Protein AF-A0A2T1DZR4-F1 (afdb_monomer_lite)

Organism: NCBI:txid2107698

pLDDT: mean 82.29, std 13.0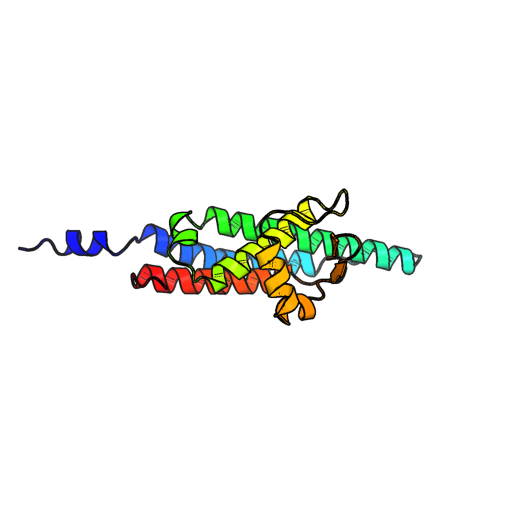5, range [43.06, 94.94]

Secondary structure (DSSP, 8-state):
---HHHHHTTT--HHHHHHHHHHHHHHHHHIIIIIHHHHTPPPPP-SSHHHHHHHHHHHHHHHHHHHHHHHHHHHHHH--HHHHHHSS-HHHHHHHHHHHHHHHHHHT-TT-PPPSTTHHHHHHHHHH-HHHHHTT-EEETTTTEEE-TT---HHHHHHHHHHHHHHHHHHHHHT---

Radius of gyration: 19.3 Å; chains: 1; bounding box: 50×32×66 Å

Structure (mmCIF, N/CA/C/O backbone):
data_AF-A0A2T1DZR4-F1
#
_entry.id   AF-A0A2T1DZR4-F1
#
loop_
_atom_site.group_PDB
_atom_site.id
_atom_site.type_symbol
_atom_site.label_atom_id
_atom_site.label_alt_id
_atom_site.label_comp_id
_atom_site.label_asym_id
_atom_site.label_entity_id
_atom_site.label_seq_id
_atom_site.pdbx_PDB_ins_code
_atom_site.Cartn_x
_atom_site.Cartn_y
_atom_site.Cartn_z
_atom_site.occupancy
_atom_site.B_iso_or_equiv
_atom_site.auth_seq_id
_atom_site.auth_comp_id
_atom_site.auth_asym_id
_atom_site.auth_atom_id
_atom_site.pdbx_PDB_model_num
ATOM 1 N N . MET A 1 1 ? -27.170 -9.993 41.573 1.00 46.09 1 MET A N 1
ATOM 2 C CA . MET A 1 1 ? -25.990 -10.448 40.810 1.00 46.09 1 MET A CA 1
ATOM 3 C C . MET A 1 1 ? -26.060 -9.782 39.452 1.00 46.09 1 MET A C 1
ATOM 5 O O . MET A 1 1 ? -26.969 -10.095 38.697 1.00 46.09 1 MET A O 1
ATOM 9 N N . ILE A 1 2 ? -25.213 -8.782 39.207 1.00 47.31 2 ILE A N 1
ATOM 10 C CA . ILE A 1 2 ? -25.049 -8.223 37.863 1.00 47.31 2 ILE A CA 1
ATOM 11 C C . ILE A 1 2 ? -24.170 -9.223 37.122 1.00 47.31 2 ILE A C 1
ATOM 13 O O . ILE A 1 2 ? -23.087 -9.549 37.600 1.00 47.31 2 ILE A O 1
ATOM 17 N N . ASP A 1 3 ? -24.695 -9.752 36.026 1.00 44.69 3 ASP A N 1
ATOM 18 C CA . ASP A 1 3 ? -24.027 -10.696 35.136 1.00 44.69 3 ASP A CA 1
ATOM 19 C C . ASP A 1 3 ? -22.874 -9.958 34.429 1.00 44.69 3 ASP A C 1
ATOM 21 O O . ASP A 1 3 ? -23.059 -9.316 33.390 1.00 44.69 3 ASP A O 1
ATOM 25 N N . SER A 1 4 ? -21.707 -9.923 35.084 1.00 48.72 4 SER A N 1
ATOM 26 C CA . SER A 1 4 ? -20.511 -9.185 34.651 1.00 48.72 4 SER A CA 1
ATOM 27 C C . SER A 1 4 ? -20.015 -9.641 33.282 1.00 48.72 4 SER A C 1
ATOM 29 O O . SER A 1 4 ? -19.490 -8.832 32.516 1.00 48.72 4 SER A O 1
ATOM 31 N N . ASP A 1 5 ? -20.270 -10.900 32.935 1.00 48.09 5 ASP A N 1
ATOM 32 C CA . ASP A 1 5 ? -19.844 -11.502 31.673 1.00 48.09 5 ASP A CA 1
ATOM 33 C C . ASP A 1 5 ? -20.687 -10.983 30.497 1.00 48.09 5 ASP A C 1
ATOM 35 O O . ASP A 1 5 ? -20.178 -10.751 29.397 1.00 48.09 5 ASP A O 1
ATOM 39 N N . LYS A 1 6 ? -21.960 -10.649 30.743 1.00 46.41 6 LYS A N 1
ATOM 40 C CA . LYS A 1 6 ? -22.818 -9.977 29.755 1.00 46.41 6 LYS A CA 1
ATOM 41 C C . LYS A 1 6 ? -22.424 -8.525 29.504 1.00 46.41 6 LYS A C 1
ATOM 43 O O . LYS A 1 6 ? -22.599 -8.046 28.385 1.00 46.41 6 LYS A O 1
ATOM 48 N N . TYR A 1 7 ? -21.891 -7.828 30.506 1.00 43.06 7 TYR A N 1
ATOM 49 C CA . TYR A 1 7 ? -21.457 -6.439 30.345 1.00 43.06 7 TYR A CA 1
ATOM 50 C C . TYR A 1 7 ? -20.127 -6.323 29.598 1.00 43.06 7 TYR A C 1
ATOM 52 O O . TYR A 1 7 ? -19.990 -5.416 28.785 1.00 43.06 7 TYR A O 1
ATOM 60 N N . LEU A 1 8 ? -19.187 -7.252 29.789 1.00 44.97 8 LEU A N 1
ATOM 61 C CA . LEU A 1 8 ? -17.888 -7.219 29.104 1.00 44.97 8 LEU A CA 1
ATOM 62 C C . LEU A 1 8 ? -17.980 -7.626 27.622 1.00 44.97 8 LEU A C 1
ATOM 64 O O . LEU A 1 8 ? -17.309 -7.029 26.780 1.00 44.97 8 LEU A O 1
ATOM 68 N N . SER A 1 9 ? -18.886 -8.548 27.272 1.00 46.06 9 SER A N 1
ATOM 69 C CA . SER A 1 9 ? -19.104 -8.982 25.876 1.00 46.06 9 SER A CA 1
ATOM 70 C C . SER A 1 9 ? -19.659 -7.898 24.937 1.00 46.06 9 SER A C 1
ATOM 72 O O . SER A 1 9 ? -19.637 -8.064 23.720 1.00 46.06 9 SER A O 1
ATOM 74 N N . LYS A 1 10 ? -20.168 -6.783 25.480 1.00 47.31 10 LYS A N 1
ATOM 75 C CA . LYS A 1 10 ? -20.742 -5.687 24.686 1.00 47.31 10 LYS A CA 1
ATOM 76 C C . LYS A 1 10 ? -19.704 -4.650 24.235 1.00 47.31 10 LYS A C 1
ATOM 78 O O . LYS A 1 10 ? -20.003 -3.870 23.335 1.00 47.31 10 LYS A O 1
ATOM 83 N N . TYR A 1 11 ? -18.524 -4.653 24.856 1.00 50.97 11 TYR A N 1
ATOM 84 C CA . TYR A 1 11 ? -17.445 -3.685 24.613 1.00 50.97 11 TYR A CA 1
ATOM 85 C C . TYR A 1 11 ? -16.181 -4.339 24.049 1.00 50.97 11 TYR A C 1
ATOM 87 O O . TYR A 1 11 ? -15.404 -3.692 23.359 1.00 50.97 11 TYR A O 1
ATOM 95 N N . PHE A 1 12 ? -15.995 -5.641 24.273 1.00 53.34 12 PHE A N 1
ATOM 96 C CA . PHE A 1 12 ? -14.888 -6.393 23.700 1.00 53.34 12 PHE A CA 1
ATOM 97 C C . PHE A 1 12 ? -15.395 -7.263 22.550 1.00 53.34 12 PHE A C 1
ATOM 99 O O . PHE A 1 12 ? -16.180 -8.183 22.773 1.00 53.34 12 PHE A O 1
ATOM 106 N N . ASN A 1 13 ? -14.957 -6.974 21.320 1.00 65.94 13 ASN A N 1
ATOM 107 C CA . ASN A 1 13 ? -15.157 -7.878 20.192 1.00 65.94 13 ASN A CA 1
ATOM 108 C C . ASN A 1 13 ? -13.881 -8.719 19.999 1.00 65.94 13 ASN A C 1
ATOM 110 O O . ASN A 1 13 ? -12.956 -8.256 19.319 1.00 65.94 13 ASN A O 1
ATOM 114 N N . PRO A 1 14 ? -13.799 -9.922 20.607 1.00 73.06 14 PRO A N 1
ATOM 115 C CA . PRO A 1 14 ? -12.604 -10.762 20.533 1.00 73.06 14 PRO A CA 1
ATOM 116 C C . PRO A 1 14 ? -12.245 -11.088 19.083 1.00 73.06 14 PRO A C 1
ATOM 118 O O . PRO A 1 14 ? -11.081 -11.031 18.718 1.00 73.06 14 PRO A O 1
ATOM 121 N N . VAL A 1 15 ? -13.253 -11.282 18.226 1.00 84.19 15 VAL A N 1
ATOM 122 C CA . VAL A 1 15 ? -13.059 -11.647 16.818 1.00 84.19 15 VAL A CA 1
ATOM 123 C C . VAL A 1 15 ? -12.326 -10.556 16.035 1.00 84.19 15 VAL A C 1
ATOM 125 O O . VAL A 1 15 ? -11.368 -10.855 15.334 1.00 84.19 15 VAL A O 1
ATOM 128 N N . GLU A 1 16 ? -12.730 -9.286 16.161 1.00 86.56 16 GLU A N 1
ATOM 129 C CA . GLU A 1 16 ? -12.065 -8.183 15.440 1.00 86.56 16 GLU A CA 1
ATOM 130 C C . GLU A 1 16 ? -10.635 -7.952 15.962 1.00 86.56 16 GLU A C 1
ATOM 132 O O . GLU A 1 16 ? -9.738 -7.598 15.196 1.00 86.56 16 GLU A O 1
ATOM 137 N N . THR A 1 17 ? -10.413 -8.169 17.264 1.00 87.25 17 THR A N 1
ATOM 138 C CA . THR A 1 17 ? -9.078 -8.076 17.875 1.00 87.25 17 THR A CA 1
ATOM 139 C C . THR A 1 17 ? -8.162 -9.184 17.359 1.00 87.25 17 THR A C 1
ATOM 141 O O . THR A 1 17 ? -7.048 -8.891 16.923 1.00 87.25 17 THR A O 1
ATOM 144 N N . ASP A 1 18 ? -8.643 -10.427 17.348 1.00 87.81 18 ASP A N 1
ATOM 145 C CA . ASP A 1 18 ? -7.904 -11.588 16.850 1.00 87.81 18 ASP A CA 1
ATOM 146 C C . ASP A 1 18 ? -7.582 -11.429 15.358 1.00 87.81 18 ASP A C 1
ATOM 148 O O . ASP A 1 18 ? -6.434 -11.602 14.961 1.00 87.81 18 ASP A O 1
ATOM 152 N N . GLN A 1 19 ? -8.535 -10.953 14.547 1.00 90.06 19 GLN A N 1
ATOM 153 C CA . GLN A 1 19 ? -8.312 -10.639 13.129 1.00 90.06 19 GLN A CA 1
ATOM 154 C C . GLN A 1 19 ? -7.194 -9.608 12.914 1.00 90.06 19 GLN A C 1
ATOM 156 O O . GLN A 1 19 ? -6.362 -9.768 12.020 1.00 90.06 19 GLN A O 1
ATOM 161 N N . ALA A 1 20 ? -7.138 -8.550 13.730 1.00 88.06 20 ALA A N 1
ATOM 162 C CA . ALA A 1 20 ? -6.078 -7.548 13.632 1.00 88.06 20 ALA A CA 1
ATOM 163 C C . ALA A 1 20 ? -4.701 -8.104 14.045 1.00 88.06 20 ALA A C 1
ATOM 165 O O . ALA A 1 20 ? -3.684 -7.735 13.450 1.00 88.06 20 ALA A O 1
ATOM 166 N N . LEU A 1 21 ? -4.657 -8.997 1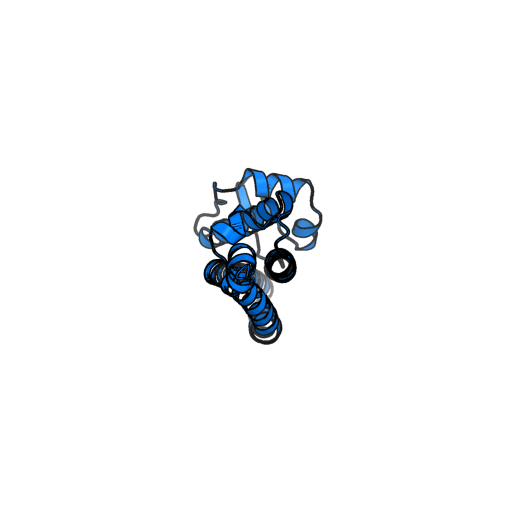5.039 1.00 89.25 21 LEU A N 1
ATOM 167 C CA . LEU A 1 21 ? -3.433 -9.686 15.458 1.00 89.25 21 LEU A CA 1
ATOM 168 C C . LEU A 1 21 ? -2.953 -10.688 14.400 1.00 89.25 21 LEU A C 1
ATOM 170 O O . LEU A 1 21 ? -1.761 -10.717 14.092 1.00 89.25 21 LEU A O 1
ATOM 174 N N . GLU A 1 22 ? -3.862 -11.463 13.812 1.00 90.31 22 GLU A N 1
ATOM 175 C CA . GLU A 1 22 ? -3.557 -12.386 12.716 1.00 90.31 22 GLU A CA 1
ATOM 176 C C . GLU A 1 22 ? -3.046 -11.635 11.485 1.00 90.31 22 GLU A C 1
ATOM 178 O O . GLU A 1 22 ? -2.011 -12.005 10.933 1.00 90.31 22 GLU A O 1
ATOM 183 N N . LEU A 1 23 ? -3.683 -10.519 11.109 1.00 92.44 23 LEU A N 1
ATOM 184 C CA . LEU A 1 23 ? -3.192 -9.647 10.041 1.00 92.44 23 LEU A CA 1
ATOM 185 C C . LEU A 1 23 ? -1.741 -9.219 10.286 1.00 92.44 23 LEU A C 1
ATOM 187 O O . LEU A 1 23 ? -0.917 -9.277 9.376 1.00 92.44 23 LEU A O 1
ATOM 191 N N . MET A 1 24 ? -1.412 -8.804 11.512 1.00 91.00 24 MET A N 1
ATOM 192 C CA . MET A 1 24 ? -0.048 -8.411 11.872 1.00 91.00 24 MET A CA 1
ATOM 193 C C . MET A 1 24 ? 0.942 -9.575 11.692 1.00 91.00 24 MET A C 1
ATOM 195 O O . MET A 1 24 ? 2.009 -9.383 11.111 1.00 91.00 24 MET A O 1
ATOM 199 N N . GLN A 1 25 ? 0.583 -10.785 12.132 1.00 89.38 25 GLN A N 1
ATOM 200 C CA . GLN A 1 25 ? 1.421 -11.982 11.983 1.00 89.38 25 GLN A CA 1
ATOM 201 C C . GLN A 1 25 ? 1.616 -12.386 10.516 1.00 89.38 25 GLN A C 1
ATOM 203 O O . GLN A 1 25 ? 2.731 -12.727 10.108 1.00 89.38 25 GLN A O 1
ATOM 208 N N . VAL A 1 26 ? 0.554 -12.321 9.710 1.00 90.19 26 VAL A N 1
ATOM 209 C CA . VAL A 1 26 ? 0.614 -12.595 8.270 1.00 90.19 26 VAL A CA 1
ATOM 210 C C . VAL A 1 26 ? 1.515 -11.575 7.582 1.00 90.19 26 VAL A C 1
ATOM 212 O O . VAL A 1 26 ? 2.411 -11.971 6.841 1.00 90.19 26 VAL A O 1
ATOM 215 N N . LEU A 1 27 ? 1.351 -10.279 7.871 1.00 90.19 27 LEU A N 1
ATOM 216 C CA . LEU A 1 27 ? 2.197 -9.220 7.314 1.00 90.19 27 LEU A CA 1
ATOM 217 C C . LEU A 1 27 ? 3.678 -9.417 7.674 1.00 90.19 27 LEU A C 1
ATOM 219 O O . LEU A 1 27 ? 4.537 -9.212 6.816 1.00 90.19 27 LEU A O 1
ATOM 223 N N . ASP A 1 28 ? 3.996 -9.846 8.895 1.00 87.50 28 ASP A N 1
ATOM 224 C CA . ASP A 1 28 ? 5.379 -10.146 9.294 1.00 87.50 28 ASP A CA 1
ATOM 225 C C . ASP A 1 28 ? 5.937 -11.371 8.547 1.00 87.50 28 ASP A C 1
ATOM 227 O O . ASP A 1 28 ? 7.087 -11.362 8.097 1.00 87.50 28 ASP A O 1
ATOM 231 N N . THR A 1 29 ? 5.110 -12.396 8.337 1.00 86.06 29 THR A N 1
ATOM 232 C CA . THR A 1 29 ? 5.497 -13.633 7.641 1.00 86.06 29 THR A CA 1
ATOM 233 C C . THR A 1 29 ? 5.741 -13.396 6.150 1.00 86.06 29 THR A C 1
ATOM 235 O O . THR A 1 29 ? 6.813 -13.728 5.639 1.00 86.06 29 THR A O 1
ATOM 238 N N . ILE A 1 30 ? 4.797 -12.770 5.437 1.00 84.44 30 ILE A N 1
ATOM 239 C CA . ILE A 1 30 ? 4.944 -12.513 3.993 1.00 84.44 30 ILE A CA 1
ATOM 240 C C . ILE A 1 30 ? 6.144 -11.610 3.705 1.00 84.44 30 ILE A C 1
ATOM 242 O O . ILE A 1 30 ? 6.771 -11.726 2.652 1.00 84.44 30 ILE A O 1
ATOM 246 N N . PHE A 1 31 ? 6.500 -10.721 4.638 1.00 80.00 31 PHE A N 1
ATOM 247 C CA . PHE A 1 31 ? 7.653 -9.853 4.467 1.00 80.00 31 PHE A CA 1
ATOM 248 C C . PHE A 1 31 ? 8.954 -10.651 4.391 1.00 80.00 31 PHE A C 1
ATOM 250 O O . PHE A 1 31 ? 9.773 -10.451 3.492 1.00 80.00 31 PHE A O 1
ATOM 257 N N . GLN A 1 32 ? 9.125 -11.580 5.330 1.00 74.81 32 GLN A N 1
ATOM 258 C CA . GLN A 1 32 ? 10.337 -12.381 5.443 1.00 74.81 32 GLN A CA 1
ATOM 259 C C . GLN A 1 32 ? 10.484 -13.369 4.286 1.00 74.81 32 GLN A C 1
ATOM 261 O O . GLN A 1 32 ? 11.588 -13.531 3.766 1.00 74.81 32 GLN A O 1
ATOM 266 N N . TYR A 1 33 ? 9.391 -14.007 3.863 1.00 77.06 33 TYR A N 1
ATOM 267 C CA . TYR A 1 33 ? 9.460 -15.100 2.892 1.00 77.06 33 TYR A CA 1
ATOM 268 C C . TYR A 1 33 ? 9.150 -14.670 1.457 1.00 77.06 33 TYR A C 1
ATOM 270 O O . TYR A 1 33 ? 9.863 -15.057 0.535 1.00 77.06 33 TYR A O 1
ATOM 278 N N . GLU A 1 34 ? 8.119 -13.855 1.245 1.00 78.75 34 GLU A N 1
ATOM 279 C CA . GLU A 1 34 ? 7.592 -13.589 -0.098 1.00 78.75 34 GLU A CA 1
ATOM 280 C C . GLU A 1 34 ? 8.146 -12.292 -0.681 1.00 78.75 34 GLU A C 1
ATOM 282 O O . GLU A 1 34 ? 8.662 -12.286 -1.800 1.00 78.75 34 GLU A O 1
ATOM 287 N N . PHE A 1 35 ? 8.123 -11.200 0.090 1.00 82.00 35 PHE A N 1
ATOM 288 C CA . PHE A 1 35 ? 8.708 -9.925 -0.332 1.00 82.00 35 PHE A CA 1
ATOM 289 C C . PHE A 1 35 ? 10.210 -10.063 -0.548 1.00 82.00 35 PHE A C 1
ATOM 291 O O . PHE A 1 35 ? 10.717 -9.644 -1.585 1.00 82.00 35 PHE A O 1
ATOM 298 N N . GLY A 1 36 ? 10.914 -10.689 0.399 1.00 73.50 36 GLY A N 1
ATOM 299 C CA . GLY A 1 36 ? 12.343 -10.960 0.268 1.00 73.50 36 GLY A CA 1
ATOM 300 C C . GLY A 1 36 ? 12.671 -11.740 -1.007 1.00 73.50 36 GLY A C 1
ATOM 301 O O . GLY A 1 36 ? 13.586 -11.362 -1.737 1.00 73.50 36 GLY A O 1
ATOM 302 N N . TRP A 1 37 ? 11.897 -12.779 -1.331 1.00 78.06 37 TRP A N 1
ATOM 303 C CA . TRP A 1 37 ? 12.119 -13.589 -2.531 1.00 78.06 37 TRP A CA 1
ATOM 304 C C . TRP A 1 37 ? 11.802 -12.835 -3.831 1.00 78.06 37 TRP A C 1
ATOM 306 O O . TRP A 1 37 ? 12.619 -12.823 -4.749 1.00 78.06 37 TRP A O 1
ATOM 316 N N . LEU A 1 38 ? 10.662 -12.141 -3.898 1.00 78.94 38 LEU A N 1
ATOM 317 C CA . LEU A 1 38 ? 10.255 -11.371 -5.079 1.00 78.94 38 LEU A CA 1
ATOM 318 C C . LEU A 1 38 ? 11.191 -10.187 -5.355 1.00 78.94 38 LEU A C 1
ATOM 320 O O . LEU A 1 38 ? 11.519 -9.915 -6.508 1.00 78.94 38 LEU A O 1
ATOM 324 N N . LEU A 1 39 ? 11.663 -9.506 -4.308 1.00 77.00 39 LEU A N 1
ATOM 325 C CA . LEU A 1 39 ? 12.569 -8.361 -4.436 1.00 77.00 39 LEU A CA 1
ATOM 326 C C . LEU A 1 39 ? 14.036 -8.768 -4.648 1.00 77.00 39 LEU A C 1
ATOM 328 O O . LEU A 1 39 ? 14.809 -7.971 -5.174 1.00 77.00 39 LEU A O 1
ATOM 332 N N . SER A 1 40 ? 14.426 -9.993 -4.281 1.00 75.38 40 SER A N 1
ATOM 333 C CA . SER A 1 40 ? 15.761 -10.553 -4.563 1.00 75.38 40 SER A CA 1
ATOM 334 C C . SER A 1 40 ? 15.847 -11.303 -5.897 1.00 75.38 40 SER A C 1
ATOM 336 O O . SER A 1 40 ? 16.886 -11.893 -6.203 1.00 75.38 40 SER A O 1
ATOM 338 N N . GLY A 1 41 ? 14.769 -11.277 -6.690 1.00 69.69 41 GLY A N 1
ATOM 339 C CA . GLY A 1 41 ? 14.640 -12.000 -7.950 1.00 69.69 41 GLY A CA 1
ATOM 340 C C . GLY A 1 41 ? 15.800 -11.783 -8.929 1.00 69.69 41 GLY A C 1
ATOM 341 O O . GLY A 1 41 ? 16.519 -10.780 -8.898 1.00 69.69 41 GLY A O 1
ATOM 342 N N . LYS A 1 42 ? 15.986 -12.758 -9.828 1.00 68.44 42 LYS A N 1
ATOM 343 C CA . LYS A 1 42 ? 17.055 -12.736 -10.836 1.00 68.44 42 LYS A CA 1
ATOM 344 C C . LYS A 1 42 ? 17.007 -11.458 -11.673 1.00 68.44 42 LYS A C 1
ATOM 346 O O . LYS A 1 42 ? 15.946 -11.031 -12.122 1.00 68.44 42 LYS A O 1
ATOM 351 N N . ARG A 1 43 ? 18.190 -10.902 -11.941 1.00 80.19 43 ARG A N 1
ATOM 352 C CA . ARG A 1 43 ? 18.338 -9.803 -12.895 1.00 80.19 43 ARG A CA 1
ATOM 353 C C . ARG A 1 43 ? 18.067 -10.298 -14.311 1.00 80.19 43 ARG A C 1
ATOM 355 O O . ARG A 1 43 ? 18.423 -11.424 -14.651 1.00 80.19 43 ARG A O 1
ATOM 362 N N . VAL A 1 44 ? 17.473 -9.443 -15.134 1.00 83.62 44 VAL A N 1
ATOM 363 C CA . VAL A 1 44 ? 17.314 -9.701 -16.565 1.00 83.62 44 VAL A CA 1
ATOM 364 C C . VAL A 1 44 ? 18.703 -9.836 -17.194 1.00 83.62 44 VAL A C 1
ATOM 366 O O . VAL A 1 44 ? 19.559 -8.965 -17.031 1.00 83.62 44 VAL A O 1
ATOM 369 N N . GLU A 1 45 ? 18.932 -10.930 -17.916 1.00 86.31 45 GLU A N 1
ATOM 370 C CA . GLU A 1 45 ? 20.172 -11.176 -18.650 1.00 86.31 45 GLU A CA 1
ATOM 371 C C . GLU A 1 45 ? 19.958 -10.865 -20.132 1.00 86.31 45 GLU A C 1
ATOM 373 O O . GLU A 1 45 ? 19.136 -11.483 -20.804 1.00 86.31 45 GLU A O 1
ATOM 378 N N . HIS A 1 46 ? 20.692 -9.878 -20.644 1.00 88.19 46 HIS A N 1
ATOM 379 C CA . HIS A 1 46 ? 20.667 -9.508 -22.054 1.00 88.19 46 HIS A CA 1
ATOM 380 C C . HIS A 1 46 ? 22.015 -8.897 -22.462 1.00 88.19 46 HIS A C 1
ATOM 382 O O . HIS A 1 46 ? 22.659 -8.223 -21.651 1.00 88.19 46 HIS A O 1
ATOM 388 N N . GLN A 1 47 ? 22.453 -9.150 -23.702 1.00 88.12 47 GLN A N 1
ATOM 389 C CA . GLN A 1 47 ? 23.760 -8.700 -24.208 1.00 88.12 47 GLN A CA 1
ATOM 390 C C . GLN A 1 47 ? 23.830 -7.175 -24.366 1.00 88.12 47 GLN A C 1
ATOM 392 O O . GLN A 1 47 ? 24.842 -6.563 -24.040 1.00 88.12 47 GLN A O 1
ATOM 397 N N . ASN A 1 48 ? 22.743 -6.557 -24.834 1.00 93.06 48 ASN A N 1
ATOM 398 C CA . ASN A 1 48 ? 22.621 -5.103 -24.894 1.00 93.06 48 ASN A CA 1
ATOM 399 C C . ASN A 1 48 ? 22.179 -4.559 -23.524 1.00 93.06 48 ASN A C 1
ATOM 401 O O . ASN A 1 48 ? 21.136 -4.966 -23.004 1.00 93.06 48 ASN A O 1
ATOM 405 N N . SER A 1 49 ? 22.975 -3.642 -22.968 1.00 90.00 49 SER A N 1
ATOM 406 C CA . SER A 1 49 ? 22.776 -3.049 -21.645 1.00 90.00 49 SER A CA 1
ATOM 407 C C . SER A 1 49 ? 21.547 -2.151 -21.532 1.00 90.00 49 SER A C 1
ATOM 409 O O . SER A 1 49 ? 20.930 -2.155 -20.473 1.00 90.00 49 SER A O 1
ATOM 411 N N . GLU A 1 50 ? 21.181 -1.423 -22.587 1.00 89.25 50 GLU A N 1
ATOM 412 C CA . GLU A 1 50 ? 20.018 -0.526 -22.591 1.00 89.25 50 GLU A CA 1
ATOM 413 C C . GLU A 1 50 ? 18.724 -1.337 -22.526 1.00 89.25 50 GLU A C 1
ATOM 415 O O . GLU A 1 50 ? 17.919 -1.145 -21.618 1.00 89.25 50 GLU A O 1
ATOM 420 N N . TYR A 1 51 ? 18.582 -2.342 -23.399 1.00 87.56 51 TYR A N 1
ATOM 421 C CA . TYR A 1 51 ? 17.439 -3.262 -23.353 1.00 87.56 51 TYR A CA 1
ATOM 422 C C . TYR A 1 51 ? 17.356 -4.012 -22.023 1.00 87.56 51 TYR A C 1
ATOM 424 O O . TYR A 1 51 ? 16.267 -4.242 -21.500 1.00 87.56 51 TYR A O 1
ATOM 432 N N . ARG A 1 52 ? 18.507 -4.391 -21.455 1.00 90.19 52 ARG A N 1
ATOM 433 C CA . ARG A 1 52 ? 18.563 -5.037 -20.142 1.00 90.19 52 ARG A CA 1
ATOM 434 C C . ARG A 1 52 ? 18.007 -4.129 -19.048 1.00 90.19 52 ARG A C 1
ATOM 436 O O . ARG A 1 52 ? 17.239 -4.593 -18.211 1.00 90.19 52 ARG A O 1
ATOM 443 N N . GLU A 1 53 ? 18.418 -2.864 -19.034 1.00 87.50 53 GLU A N 1
ATOM 444 C CA . GLU A 1 53 ? 17.975 -1.887 -18.041 1.00 87.50 53 GLU A CA 1
ATOM 445 C C . GLU A 1 53 ? 16.486 -1.568 -18.197 1.00 87.50 53 GLU A C 1
ATOM 447 O O . GLU A 1 53 ? 15.751 -1.587 -17.211 1.00 87.50 53 GLU A O 1
ATOM 452 N N . GLU A 1 54 ? 16.019 -1.353 -19.426 1.00 86.69 54 GLU A N 1
ATOM 453 C CA . GLU A 1 54 ? 14.605 -1.114 -19.712 1.00 86.69 54 GLU A CA 1
ATOM 454 C C . GLU A 1 54 ? 13.736 -2.295 -19.262 1.00 86.69 54 GLU A C 1
ATOM 456 O O . GLU A 1 54 ? 12.784 -2.113 -18.499 1.00 86.69 54 GLU A O 1
ATOM 461 N N . ALA A 1 55 ? 14.098 -3.518 -19.655 1.00 87.12 55 ALA A N 1
ATOM 462 C CA . ALA A 1 55 ? 13.377 -4.719 -19.254 1.00 87.12 55 ALA A CA 1
ATOM 463 C C . ALA A 1 55 ? 13.390 -4.908 -17.729 1.00 87.12 55 ALA A C 1
ATOM 465 O O . ALA A 1 55 ? 12.350 -5.203 -17.138 1.00 87.12 55 ALA A O 1
ATOM 466 N N . GLN A 1 56 ? 14.533 -4.685 -17.072 1.00 88.88 56 GLN A N 1
ATOM 467 C CA . GLN A 1 56 ? 14.629 -4.766 -15.614 1.00 88.88 56 GLN A CA 1
ATOM 468 C C . GLN A 1 56 ? 13.716 -3.745 -14.928 1.00 88.88 56 GLN A C 1
ATOM 470 O O . GLN A 1 56 ? 13.028 -4.087 -13.970 1.00 88.88 56 GLN A O 1
ATOM 475 N N . ASN A 1 57 ? 13.667 -2.512 -15.426 1.00 86.38 57 ASN A N 1
ATOM 476 C CA . ASN A 1 57 ? 12.806 -1.454 -14.902 1.00 86.38 57 ASN A CA 1
ATOM 477 C C . ASN A 1 57 ? 11.315 -1.809 -15.042 1.00 86.38 57 ASN A C 1
ATOM 479 O O . ASN A 1 57 ? 10.531 -1.567 -14.120 1.00 86.38 57 ASN A O 1
ATOM 483 N N . GLN A 1 58 ? 10.913 -2.450 -16.144 1.00 84.94 58 GLN A N 1
ATOM 484 C CA . GLN A 1 58 ? 9.542 -2.949 -16.302 1.00 84.94 58 GLN A CA 1
ATOM 485 C C . GLN A 1 58 ? 9.227 -4.092 -15.331 1.00 84.94 58 GLN A C 1
ATOM 487 O O . GLN A 1 58 ? 8.176 -4.071 -14.688 1.00 84.94 58 GLN A O 1
ATOM 492 N N . VAL A 1 59 ? 10.143 -5.054 -15.167 1.00 86.81 59 VAL A N 1
ATOM 493 C CA . VAL A 1 59 ? 10.006 -6.144 -14.184 1.00 86.81 59 VAL A CA 1
ATOM 494 C C . VAL A 1 59 ? 9.889 -5.586 -12.765 1.00 86.81 59 VAL A C 1
ATOM 496 O O . VAL A 1 59 ? 9.011 -6.010 -12.013 1.00 86.81 59 VAL A O 1
ATOM 499 N N . ASN A 1 60 ? 10.705 -4.592 -12.409 1.00 85.88 60 ASN A N 1
ATOM 500 C CA . ASN A 1 60 ? 10.633 -3.914 -11.115 1.00 85.88 60 ASN A CA 1
ATOM 501 C C . ASN A 1 60 ? 9.259 -3.264 -10.916 1.00 85.88 60 ASN A C 1
ATOM 503 O O . ASN A 1 60 ? 8.597 -3.523 -9.913 1.00 85.88 60 ASN A O 1
ATOM 507 N N . GLY A 1 61 ? 8.791 -2.478 -11.891 1.00 85.69 61 GLY A N 1
ATOM 508 C CA . GLY A 1 61 ? 7.490 -1.812 -11.816 1.00 85.69 61 GLY A CA 1
ATOM 509 C C . GLY A 1 61 ? 6.316 -2.789 -11.690 1.00 85.69 61 GLY A C 1
ATOM 510 O O . GLY A 1 61 ? 5.404 -2.551 -10.896 1.00 85.69 61 GLY A O 1
ATOM 511 N N . LEU A 1 62 ? 6.348 -3.906 -12.427 1.00 86.06 62 LEU A N 1
ATOM 512 C CA . LEU A 1 62 ? 5.357 -4.982 -12.308 1.00 86.06 62 LEU A CA 1
ATOM 513 C C . LEU A 1 62 ? 5.398 -5.630 -10.924 1.00 86.06 62 LEU A C 1
ATOM 515 O O . LEU A 1 62 ? 4.351 -5.803 -10.305 1.00 86.06 62 LEU A O 1
ATOM 519 N N . THR A 1 63 ? 6.595 -5.927 -10.419 1.00 88.50 63 THR A N 1
ATOM 520 C CA . THR A 1 63 ? 6.790 -6.528 -9.094 1.00 88.50 63 THR A CA 1
ATOM 521 C C . THR A 1 63 ? 6.205 -5.634 -8.003 1.00 88.50 63 THR A C 1
ATOM 523 O O . THR A 1 63 ? 5.400 -6.096 -7.200 1.00 88.50 63 THR A O 1
ATOM 526 N N . GLN A 1 64 ? 6.508 -4.333 -8.017 1.00 88.44 64 GLN A N 1
ATOM 527 C CA . GLN A 1 64 ? 5.935 -3.375 -7.062 1.00 88.44 64 GLN A CA 1
ATOM 528 C C . GLN A 1 64 ? 4.404 -3.320 -7.150 1.00 88.44 64 GLN A C 1
ATOM 530 O O . GLN A 1 64 ? 3.722 -3.310 -6.128 1.00 88.44 64 GLN A O 1
ATOM 535 N N . GLY A 1 65 ? 3.856 -3.323 -8.368 1.00 88.62 65 GLY A N 1
ATOM 536 C CA . GLY A 1 65 ? 2.416 -3.353 -8.604 1.00 88.62 65 GLY A CA 1
ATOM 537 C C . GLY A 1 65 ? 1.725 -4.580 -8.021 1.00 88.62 65 GLY A C 1
ATOM 538 O O . GLY A 1 65 ? 0.735 -4.450 -7.301 1.00 88.62 65 GLY A O 1
ATOM 539 N N . VAL A 1 66 ? 2.260 -5.767 -8.312 1.00 88.69 66 VAL A N 1
ATOM 540 C CA . VAL A 1 66 ? 1.725 -7.045 -7.824 1.00 88.69 66 VAL A CA 1
ATOM 541 C C . VAL A 1 66 ? 1.779 -7.107 -6.301 1.00 88.69 66 VAL A C 1
ATOM 543 O O . VAL A 1 66 ? 0.785 -7.471 -5.677 1.00 88.69 66 VAL A O 1
ATOM 546 N N . LEU A 1 67 ? 2.887 -6.676 -5.694 1.00 90.56 67 LEU A N 1
ATOM 547 C CA . LEU A 1 67 ? 3.019 -6.627 -4.238 1.00 90.56 67 LEU A CA 1
ATOM 548 C C . LEU A 1 67 ? 1.977 -5.700 -3.597 1.00 90.56 67 LEU A C 1
ATOM 550 O O . LEU A 1 67 ? 1.381 -6.065 -2.588 1.00 90.56 67 LEU A O 1
ATOM 554 N N . LEU A 1 68 ? 1.689 -4.534 -4.189 1.00 91.81 68 LEU A N 1
ATOM 555 C CA . LEU A 1 68 ? 0.613 -3.660 -3.706 1.00 91.81 68 LEU A CA 1
ATOM 556 C C . LEU A 1 68 ? -0.761 -4.333 -3.797 1.00 91.81 68 LEU A C 1
ATOM 558 O O . LEU A 1 68 ? -1.558 -4.229 -2.867 1.00 91.81 68 LEU A O 1
ATOM 562 N N . VAL A 1 69 ? -1.060 -5.009 -4.909 1.00 91.50 69 VAL A N 1
ATOM 563 C CA . VAL A 1 69 ? -2.326 -5.745 -5.064 1.00 91.50 69 VAL A CA 1
ATOM 564 C C . VAL A 1 69 ? -2.453 -6.811 -3.980 1.00 91.50 69 VAL A C 1
ATOM 566 O O . VAL A 1 69 ? -3.492 -6.885 -3.326 1.00 91.50 69 VAL A O 1
ATOM 569 N N . TYR A 1 70 ? -1.387 -7.572 -3.753 1.00 91.12 70 TYR A N 1
ATOM 570 C CA . TYR A 1 70 ? -1.352 -8.639 -2.766 1.00 91.12 70 TYR A CA 1
ATOM 571 C C . TYR A 1 70 ? -1.518 -8.128 -1.328 1.00 91.12 70 TYR A C 1
ATOM 573 O O . TYR A 1 70 ? -2.372 -8.624 -0.597 1.00 91.12 70 TYR A O 1
ATOM 581 N N . LEU A 1 71 ? -0.802 -7.063 -0.951 1.00 93.31 71 LEU A N 1
ATOM 582 C CA . LEU A 1 71 ? -0.943 -6.416 0.358 1.00 93.31 71 LEU A CA 1
ATOM 583 C C . LEU A 1 71 ? -2.382 -5.982 0.640 1.00 93.31 71 LEU A C 1
ATOM 585 O O . LEU A 1 71 ? -2.905 -6.218 1.727 1.00 93.31 71 LEU A O 1
ATOM 589 N N . PHE A 1 72 ? -3.041 -5.361 -0.340 1.00 94.62 72 PHE A N 1
ATOM 590 C CA . PHE A 1 72 ? -4.429 -4.946 -0.167 1.00 94.62 72 PHE A CA 1
ATOM 591 C C . PHE A 1 72 ? -5.409 -6.114 -0.139 1.00 94.62 72 PHE A C 1
ATOM 593 O O . PHE A 1 72 ? -6.429 -5.984 0.525 1.00 94.62 72 PHE A O 1
ATOM 600 N N . ALA A 1 73 ? -5.125 -7.219 -0.829 1.00 93.00 73 ALA A N 1
ATOM 601 C CA . ALA A 1 73 ? -5.951 -8.417 -0.736 1.00 93.00 73 ALA A CA 1
ATOM 602 C C . ALA A 1 73 ? -5.933 -8.973 0.695 1.00 93.00 73 ALA A C 1
ATOM 604 O O . ALA A 1 73 ? -6.994 -9.163 1.276 1.00 93.00 73 ALA A O 1
ATOM 605 N N . ILE A 1 74 ? -4.744 -9.116 1.291 1.00 93.06 74 ILE A N 1
ATOM 606 C CA . ILE A 1 74 ? -4.589 -9.548 2.689 1.00 93.06 74 ILE A CA 1
ATOM 607 C C . ILE A 1 74 ? -5.272 -8.554 3.633 1.00 93.06 74 ILE A C 1
ATOM 609 O O . ILE A 1 74 ? -6.088 -8.935 4.464 1.00 93.06 74 ILE A O 1
ATOM 613 N N . PHE A 1 75 ? -4.984 -7.260 3.494 1.00 94.81 75 PHE A N 1
ATOM 614 C CA . PHE A 1 75 ? -5.576 -6.251 4.368 1.00 94.81 75 PHE A CA 1
ATOM 615 C C . PHE A 1 75 ? -7.110 -6.246 4.295 1.00 94.81 75 PHE A C 1
ATOM 617 O O . PHE A 1 75 ? -7.770 -6.108 5.323 1.00 94.81 75 PHE A O 1
ATOM 624 N N . ASP A 1 76 ? -7.687 -6.376 3.099 1.00 94.00 76 ASP A N 1
ATOM 625 C CA . ASP A 1 76 ? -9.138 -6.362 2.907 1.00 94.00 76 ASP A CA 1
ATOM 626 C C . ASP A 1 76 ? -9.817 -7.638 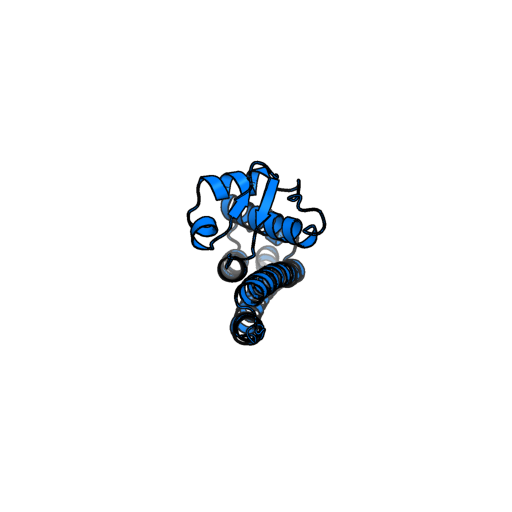3.428 1.00 94.00 76 ASP A C 1
ATOM 628 O O . ASP A 1 76 ? -10.950 -7.537 3.896 1.00 94.00 76 ASP A O 1
ATOM 632 N N . ASP A 1 77 ? -9.129 -8.784 3.405 1.00 93.44 77 ASP A N 1
ATOM 633 C CA . ASP A 1 77 ? -9.620 -10.071 3.923 1.00 93.44 77 ASP A CA 1
ATOM 634 C C . ASP A 1 77 ? -9.698 -10.088 5.459 1.00 93.44 77 ASP A C 1
ATOM 636 O O . ASP A 1 77 ? -10.694 -10.511 6.043 1.00 93.44 77 ASP A O 1
ATOM 640 N N . TYR A 1 78 ? -8.686 -9.523 6.124 1.00 92.62 78 TYR A N 1
ATOM 641 C CA . TYR A 1 78 ? -8.604 -9.493 7.589 1.00 92.62 78 TYR A CA 1
ATOM 642 C C . TYR A 1 78 ? -9.257 -8.270 8.241 1.00 92.62 78 TYR A C 1
ATOM 644 O O . TYR A 1 78 ? -9.328 -8.188 9.467 1.00 92.62 78 TYR A O 1
ATOM 652 N N . THR A 1 79 ? -9.721 -7.286 7.467 1.00 92.69 79 THR A N 1
ATOM 653 C CA . THR A 1 79 ? -10.388 -6.105 8.031 1.00 92.69 79 THR A CA 1
ATOM 654 C C . THR A 1 79 ? -11.845 -6.032 7.603 1.00 92.69 79 THR A C 1
ATOM 656 O O . THR A 1 79 ? -12.197 -6.227 6.442 1.00 92.69 79 THR A O 1
ATOM 659 N N . THR A 1 80 ? -12.729 -5.688 8.534 1.00 91.56 80 THR A N 1
ATOM 660 C CA . THR A 1 80 ? -14.135 -5.418 8.213 1.00 91.56 80 THR A CA 1
ATOM 661 C C . THR A 1 80 ? -14.321 -3.972 7.745 1.00 91.56 80 THR A C 1
ATOM 663 O O . THR A 1 80 ? -13.483 -3.094 7.979 1.00 91.56 80 THR A O 1
ATOM 666 N N . GLU A 1 81 ? -15.451 -3.677 7.096 1.00 89.69 81 GLU A N 1
ATOM 667 C CA . GLU A 1 81 ? -15.815 -2.291 6.769 1.00 89.69 81 GLU A CA 1
ATOM 668 C C . GLU A 1 81 ? -15.902 -1.422 8.030 1.00 89.69 81 GLU A C 1
ATOM 670 O O . GLU A 1 81 ? -15.412 -0.294 8.032 1.00 89.69 81 GLU A O 1
ATOM 675 N N . LYS A 1 82 ? -16.418 -1.985 9.128 1.00 90.88 82 LYS A N 1
ATOM 676 C CA . LYS A 1 82 ? -16.462 -1.342 10.443 1.00 90.88 82 LYS A CA 1
ATOM 677 C C . LYS A 1 82 ? -15.063 -1.011 10.964 1.00 90.88 82 LYS A C 1
ATOM 679 O O . LYS A 1 82 ? -14.829 0.129 11.358 1.00 90.88 82 LYS A O 1
ATOM 684 N N . MET A 1 83 ? -14.114 -1.952 10.917 1.00 91.88 83 MET A N 1
ATOM 685 C CA . MET A 1 83 ? -12.716 -1.702 11.308 1.00 91.88 83 MET A CA 1
ATOM 686 C C . MET A 1 83 ? -12.122 -0.536 10.509 1.00 91.88 83 MET A C 1
ATOM 688 O O . MET A 1 83 ? -11.609 0.426 11.081 1.00 91.88 83 MET A O 1
ATOM 692 N N . ARG A 1 84 ? -12.271 -0.560 9.182 1.00 92.69 84 ARG A N 1
ATOM 693 C CA . ARG A 1 84 ? -11.755 0.501 8.301 1.00 92.69 84 ARG A CA 1
ATOM 694 C C . ARG A 1 84 ? -12.469 1.844 8.495 1.00 92.69 84 ARG A C 1
ATOM 696 O O . ARG A 1 84 ? -11.854 2.901 8.336 1.00 92.69 84 ARG A O 1
ATOM 703 N N . GLY A 1 85 ? -13.760 1.813 8.812 1.00 90.69 85 GLY A N 1
ATOM 704 C CA . GLY A 1 85 ? -14.620 2.985 8.950 1.00 90.69 85 GLY A CA 1
ATOM 705 C C . GLY A 1 85 ? -14.495 3.686 10.300 1.00 90.69 85 GLY A C 1
ATOM 706 O O . GLY A 1 85 ? -14.464 4.915 10.343 1.00 90.69 85 GLY A O 1
ATOM 707 N N . GLU A 1 86 ? -14.366 2.938 11.392 1.00 93.81 86 GLU A N 1
ATOM 708 C CA . GLU A 1 86 ? -14.513 3.475 12.752 1.00 93.81 86 GLU A CA 1
ATOM 709 C C . GLU A 1 86 ? -13.219 3.479 13.567 1.00 93.81 86 GLU A C 1
ATOM 711 O O . GLU A 1 86 ? -13.092 4.282 14.486 1.00 93.81 86 GLU A O 1
ATOM 716 N N . TRP A 1 87 ? -12.255 2.615 13.241 1.00 93.94 87 TRP A N 1
ATOM 717 C CA . TRP A 1 87 ? -11.084 2.371 14.097 1.00 93.94 87 TRP A CA 1
ATOM 718 C C . TRP A 1 87 ? -9.782 2.978 13.570 1.00 93.94 87 TRP A C 1
ATOM 720 O O . TRP A 1 87 ? -8.737 2.894 14.220 1.00 93.94 87 TRP A O 1
ATOM 730 N N . LEU A 1 88 ? -9.853 3.621 12.405 1.00 94.50 88 LEU A N 1
ATOM 731 C CA . LEU A 1 88 ? -8.744 4.324 11.768 1.00 94.50 88 LEU A CA 1
ATOM 732 C C . LEU A 1 88 ? -8.927 5.842 11.856 1.00 94.50 88 LEU A C 1
ATOM 734 O O . LEU A 1 88 ? -10.037 6.356 11.648 1.00 94.50 88 LEU A O 1
ATOM 738 N N . THR A 1 89 ? -7.830 6.558 12.107 1.00 94.75 89 THR A N 1
ATOM 739 C CA . THR A 1 89 ? -7.803 8.028 12.105 1.00 94.75 89 THR A CA 1
ATOM 740 C C . THR A 1 89 ? -8.052 8.573 10.693 1.00 94.75 89 THR A C 1
ATOM 742 O O . THR A 1 89 ? -7.980 7.850 9.692 1.00 94.75 89 THR A O 1
ATOM 745 N N . ALA A 1 90 ? -8.338 9.873 10.585 1.00 92.75 90 ALA A N 1
ATOM 746 C CA . ALA A 1 90 ? -8.486 10.529 9.286 1.00 92.75 90 ALA A CA 1
ATOM 747 C C . ALA A 1 90 ? -7.210 10.423 8.428 1.00 92.75 90 ALA A C 1
ATOM 749 O O . ALA A 1 90 ? -7.302 10.123 7.235 1.00 92.75 90 ALA A O 1
ATOM 750 N N . ASP A 1 91 ? -6.035 10.593 9.036 1.00 91.38 91 ASP A N 1
ATOM 751 C CA . ASP A 1 91 ? -4.747 10.526 8.337 1.00 91.38 91 ASP A CA 1
ATOM 752 C C . ASP A 1 91 ? -4.407 9.102 7.888 1.00 91.38 91 ASP A C 1
ATOM 754 O O . ASP A 1 91 ? -3.975 8.895 6.754 1.00 91.38 91 ASP A O 1
ATOM 758 N N . GLU A 1 92 ? -4.689 8.099 8.722 1.00 93.50 92 GLU A N 1
ATOM 759 C CA . GLU A 1 92 ? -4.505 6.683 8.377 1.00 93.50 92 GLU A CA 1
ATOM 760 C C . GLU A 1 92 ? -5.395 6.284 7.191 1.00 93.50 92 GLU A C 1
ATOM 762 O O . GLU A 1 92 ? -4.935 5.657 6.233 1.00 93.50 92 GLU A O 1
ATOM 767 N N . LYS A 1 93 ? -6.662 6.717 7.199 1.00 93.56 93 LYS A N 1
ATOM 768 C CA . LYS A 1 93 ? -7.591 6.522 6.075 1.00 93.56 93 LYS A CA 1
ATOM 769 C C . LYS A 1 93 ? -7.096 7.214 4.811 1.00 93.56 93 LYS A C 1
ATOM 771 O O . LYS A 1 93 ? -7.185 6.640 3.725 1.00 93.56 93 LYS A O 1
ATOM 776 N N . LYS A 1 94 ? -6.597 8.446 4.931 1.00 91.44 94 LYS A N 1
ATOM 777 C CA . LYS A 1 94 ? -6.062 9.220 3.806 1.00 91.44 94 LYS A CA 1
ATOM 778 C C . LYS A 1 94 ? -4.856 8.516 3.181 1.00 91.44 94 LYS A C 1
ATOM 780 O O . LYS A 1 94 ? -4.814 8.365 1.961 1.00 91.44 94 LYS A O 1
ATOM 785 N N . LEU A 1 95 ? -3.933 8.018 4.003 1.00 90.75 95 LEU A N 1
ATOM 786 C CA . LEU A 1 95 ? -2.755 7.282 3.549 1.00 90.75 95 LEU A CA 1
ATOM 787 C C . LEU A 1 95 ? -3.128 5.956 2.876 1.00 90.75 95 LEU A C 1
ATOM 789 O O . LEU A 1 95 ? -2.678 5.689 1.761 1.00 90.75 95 LEU A O 1
ATOM 793 N N . LEU A 1 96 ? -4.029 5.169 3.475 1.00 93.06 96 LEU A N 1
ATOM 794 C CA . LEU A 1 96 ? -4.566 3.950 2.854 1.00 93.06 96 LEU A CA 1
ATOM 795 C C . LEU A 1 96 ? -5.184 4.226 1.483 1.00 93.06 96 LEU A C 1
ATOM 797 O O . LEU A 1 96 ? -4.920 3.505 0.522 1.00 93.06 96 LEU A O 1
ATOM 801 N N . LYS A 1 97 ? -6.003 5.275 1.372 1.00 93.06 97 LYS A N 1
ATOM 802 C CA . LYS A 1 97 ? -6.629 5.683 0.109 1.00 93.06 97 LYS A CA 1
ATOM 803 C C . LYS A 1 97 ? -5.599 6.070 -0.953 1.00 93.06 97 LYS A C 1
ATOM 805 O O . LYS A 1 97 ? -5.768 5.686 -2.109 1.00 93.06 97 LYS A O 1
ATOM 810 N N . ALA A 1 98 ? -4.525 6.763 -0.578 1.00 91.00 98 ALA A N 1
ATOM 811 C CA . ALA A 1 98 ? -3.444 7.097 -1.502 1.00 91.00 98 ALA A CA 1
ATOM 812 C C . ALA A 1 98 ? -2.715 5.845 -2.019 1.00 91.00 98 ALA A C 1
ATOM 814 O O . ALA A 1 98 ? -2.502 5.714 -3.223 1.00 91.00 98 ALA A O 1
ATOM 815 N N . TYR A 1 99 ? -2.420 4.868 -1.159 1.00 92.25 99 TYR A N 1
ATOM 816 C CA . TYR A 1 99 ? -1.855 3.592 -1.612 1.00 92.25 99 TYR A CA 1
ATOM 817 C C . TYR A 1 99 ? -2.829 2.784 -2.481 1.00 92.25 99 TYR A C 1
ATOM 819 O O . TYR A 1 99 ? -2.415 2.216 -3.494 1.00 92.25 99 TYR A O 1
ATOM 827 N N . ARG A 1 100 ? -4.136 2.776 -2.169 1.00 92.19 100 ARG A N 1
ATOM 828 C CA . ARG A 1 100 ? -5.146 2.151 -3.046 1.00 92.19 100 ARG A CA 1
ATOM 829 C C . ARG A 1 100 ? -5.208 2.823 -4.413 1.00 92.19 100 ARG A C 1
ATOM 831 O O . ARG A 1 100 ? -5.431 2.150 -5.416 1.00 92.19 100 ARG A O 1
ATOM 838 N N . HIS A 1 101 ? -5.025 4.138 -4.457 1.00 90.62 101 HIS A N 1
ATOM 839 C CA . HIS A 1 101 ? -4.963 4.888 -5.701 1.00 90.62 101 HIS A CA 1
ATOM 840 C C . HIS A 1 101 ? -3.762 4.464 -6.555 1.00 90.62 101 HIS A C 1
ATOM 842 O O . HIS A 1 101 ? -3.943 4.191 -7.740 1.00 90.62 101 HIS A O 1
ATOM 848 N N . ILE A 1 102 ? -2.575 4.320 -5.951 1.00 88.94 102 ILE A N 1
ATOM 849 C CA . ILE A 1 102 ? -1.381 3.791 -6.631 1.00 88.94 102 ILE A CA 1
ATOM 850 C C . ILE A 1 102 ? -1.660 2.377 -7.152 1.00 88.94 102 ILE A C 1
ATOM 852 O O . ILE A 1 102 ? -1.514 2.133 -8.347 1.00 88.94 102 ILE A O 1
ATOM 856 N N . ARG A 1 103 ? -2.145 1.468 -6.294 1.00 89.81 103 ARG A N 1
ATOM 857 C CA . ARG A 1 103 ? -2.523 0.092 -6.668 1.00 89.81 103 ARG A CA 1
ATOM 858 C C . ARG A 1 103 ? -3.452 0.071 -7.884 1.00 89.81 103 ARG A C 1
ATOM 860 O O . ARG A 1 103 ? -3.194 -0.644 -8.847 1.00 89.81 103 ARG A O 1
ATOM 867 N N . ASN A 1 104 ? -4.524 0.863 -7.847 1.00 87.31 104 ASN A N 1
ATOM 868 C CA . ASN A 1 104 ? -5.486 0.933 -8.943 1.00 87.31 104 ASN A CA 1
ATOM 869 C C . ASN A 1 104 ? -4.849 1.516 -10.212 1.00 87.31 104 ASN A C 1
ATOM 871 O O . ASN A 1 104 ? -5.089 1.002 -11.298 1.00 87.31 104 ASN A O 1
ATOM 875 N N . GLY A 1 105 ? -4.015 2.552 -10.092 1.00 83.50 105 GLY A N 1
ATOM 876 C CA . GLY A 1 105 ? -3.277 3.110 -11.227 1.00 83.50 105 GLY A CA 1
ATOM 877 C C . GLY A 1 105 ? -2.390 2.069 -11.913 1.00 83.50 105 GLY A C 1
ATOM 878 O O . GLY A 1 105 ? -2.375 1.982 -13.136 1.00 83.50 105 GLY A O 1
ATOM 879 N N . VAL A 1 106 ? -1.718 1.216 -11.137 1.00 79.31 106 VAL A N 1
ATOM 880 C CA . VAL A 1 106 ? -0.847 0.162 -11.676 1.00 79.31 106 VAL A CA 1
ATOM 881 C C . VAL A 1 106 ? -1.641 -0.976 -12.310 1.00 79.31 106 VAL A C 1
ATOM 883 O O . VAL A 1 106 ? -1.276 -1.447 -13.384 1.00 79.31 106 VAL A O 1
ATOM 886 N N . ALA A 1 107 ? -2.756 -1.386 -11.702 1.00 73.25 107 ALA A N 1
ATOM 887 C CA . ALA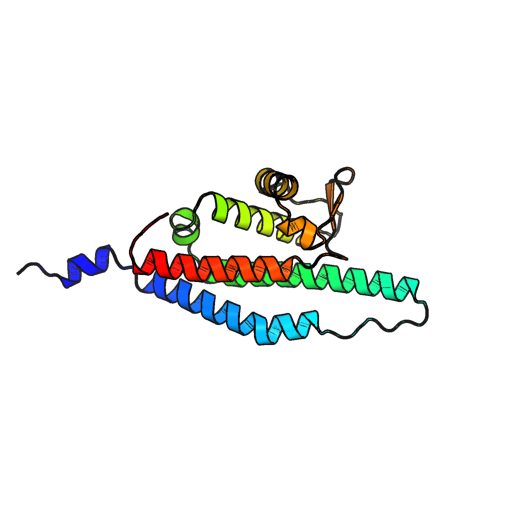 A 1 107 ? -3.646 -2.395 -12.281 1.00 73.25 107 ALA A CA 1
ATOM 888 C C . ALA A 1 107 ? -4.231 -1.955 -13.640 1.00 73.25 107 ALA A C 1
ATOM 890 O O . ALA A 1 107 ? -4.565 -2.791 -14.476 1.00 73.25 107 ALA A O 1
ATOM 891 N N . HIS A 1 108 ? -4.313 -0.644 -13.882 1.00 70.19 108 HIS A N 1
ATOM 892 C CA . HIS A 1 108 ? -4.795 -0.049 -15.128 1.00 70.19 108 HIS A CA 1
ATOM 893 C C . HIS A 1 108 ? -3.671 0.487 -16.034 1.00 70.19 108 HIS A C 1
ATOM 895 O O . HIS A 1 108 ? -3.952 1.195 -17.000 1.00 70.19 108 HIS A O 1
ATOM 901 N N . LYS A 1 109 ? -2.401 0.130 -15.775 1.00 62.75 109 LYS A N 1
ATOM 902 C CA . LYS A 1 109 ? -1.228 0.651 -16.508 1.00 62.75 109 LYS A CA 1
ATOM 903 C C . LYS A 1 109 ? -1.272 0.361 -18.018 1.00 62.75 109 LYS A C 1
ATOM 905 O O . LYS A 1 109 ? -0.619 1.065 -18.787 1.00 62.75 109 LYS A O 1
ATOM 910 N N . HIS A 1 110 ? -2.085 -0.594 -18.480 1.00 47.47 110 HIS A N 1
ATOM 911 C CA . HIS A 1 110 ? -2.354 -0.785 -19.909 1.00 47.47 110 HIS A CA 1
ATOM 912 C C . HIS A 1 110 ? -3.263 0.343 -20.447 1.00 47.47 110 HIS A C 1
ATOM 914 O O . HIS A 1 110 ? -4.486 0.242 -20.455 1.00 47.47 110 HIS A O 1
ATOM 920 N N . GLY A 1 111 ? -2.635 1.462 -20.832 1.00 51.69 111 GLY A N 1
ATOM 921 C CA . GLY A 1 111 ? -3.283 2.720 -21.234 1.00 51.69 111 GLY A CA 1
ATOM 922 C C . GLY A 1 111 ? -2.793 3.959 -20.467 1.00 51.69 111 GLY A C 1
ATOM 923 O O . GLY A 1 111 ? -3.211 5.072 -20.782 1.00 51.69 111 GLY A O 1
ATOM 924 N N . GLY A 1 112 ? -1.919 3.778 -19.467 1.00 54.09 112 GLY A N 1
ATOM 925 C CA . GLY A 1 112 ? -1.167 4.829 -18.767 1.00 54.09 112 GLY A CA 1
ATOM 926 C C . GLY A 1 112 ? -1.933 5.637 -17.716 1.00 54.09 112 GLY A C 1
ATOM 927 O O . GLY A 1 112 ? -1.320 6.169 -16.797 1.00 54.09 112 GLY A O 1
ATOM 928 N N . LYS A 1 113 ? -3.262 5.722 -17.794 1.00 66.19 113 LYS A N 1
ATOM 929 C CA . LYS A 1 113 ? -4.021 6.665 -16.961 1.00 66.19 113 LYS A CA 1
ATOM 930 C C . LYS A 1 113 ? -4.088 6.246 -15.498 1.00 66.19 113 LYS A C 1
ATOM 932 O O . LYS A 1 113 ? -4.424 5.112 -15.158 1.00 66.19 113 LYS A O 1
ATOM 937 N N . ARG A 1 114 ? -3.864 7.220 -14.624 1.00 76.44 114 ARG A N 1
ATOM 938 C CA . ARG A 1 114 ? -4.084 7.102 -13.187 1.00 76.44 114 ARG A CA 1
ATOM 939 C C . ARG A 1 114 ? -5.566 6.878 -12.854 1.00 76.44 114 ARG A C 1
ATOM 941 O O . ARG A 1 114 ? -6.469 7.306 -13.577 1.00 76.44 114 ARG A O 1
ATOM 948 N N . ALA A 1 115 ? -5.829 6.208 -11.733 1.00 77.50 115 ALA A N 1
ATOM 949 C CA . ALA A 1 115 ? -7.191 5.999 -11.251 1.00 77.50 115 ALA A CA 1
ATOM 950 C C . ALA A 1 115 ? -7.866 7.337 -10.888 1.00 77.50 115 ALA A C 1
ATOM 952 O O . ALA A 1 115 ? -7.227 8.245 -10.370 1.00 77.50 115 ALA A O 1
ATOM 953 N N . LYS A 1 116 ? -9.179 7.470 -11.110 1.00 80.06 116 LYS A N 1
ATOM 954 C CA . LYS A 1 116 ? -9.924 8.678 -10.689 1.00 80.06 116 LYS A CA 1
ATOM 955 C C . LYS A 1 116 ? -10.274 8.658 -9.201 1.00 80.06 116 LYS A C 1
ATOM 957 O O . LYS A 1 116 ? -10.314 9.700 -8.550 1.00 80.06 116 LYS A O 1
ATOM 962 N N . THR A 1 117 ? -10.523 7.471 -8.660 1.00 82.56 117 THR A N 1
ATOM 963 C CA . THR A 1 117 ? -10.891 7.276 -7.256 1.00 82.56 117 THR A CA 1
ATOM 964 C C . THR A 1 117 ? -9.718 7.634 -6.341 1.00 82.56 117 THR A C 1
ATOM 966 O O . THR A 1 117 ? -8.585 7.232 -6.605 1.00 82.56 117 THR A O 1
ATOM 969 N N . TRP A 1 118 ? -9.995 8.389 -5.272 1.00 84.81 118 TRP A N 1
ATOM 970 C CA . TRP A 1 118 ? -9.020 8.835 -4.259 1.00 84.81 118 TRP A CA 1
ATOM 971 C C . TRP A 1 118 ? -7.860 9.698 -4.782 1.00 84.81 118 TRP A C 1
ATOM 973 O O . TRP A 1 118 ? -6.799 9.791 -4.162 1.00 84.81 118 TRP A O 1
ATOM 983 N N . ARG A 1 119 ? -8.066 10.343 -5.937 1.00 84.81 119 ARG A N 1
ATOM 984 C CA . ARG A 1 119 ? -7.106 11.259 -6.564 1.00 84.81 119 ARG A CA 1
ATOM 985 C C . ARG A 1 119 ? -6.670 12.380 -5.623 1.00 84.81 119 ARG A C 1
ATOM 987 O O . ARG A 1 119 ? -5.478 12.652 -5.541 1.00 84.81 119 ARG A O 1
ATOM 994 N N . ASN A 1 120 ? -7.610 12.991 -4.908 1.00 85.88 120 ASN A N 1
ATOM 995 C CA . ASN A 1 120 ? -7.331 14.139 -4.045 1.00 85.88 120 ASN A CA 1
ATOM 996 C C . ASN A 1 120 ? -6.480 13.741 -2.833 1.00 85.88 120 ASN A C 1
ATOM 998 O O . ASN A 1 120 ? -5.549 14.454 -2.466 1.00 85.88 120 ASN A O 1
ATOM 1002 N N . GLU A 1 121 ? -6.768 12.589 -2.221 1.00 88.06 121 GLU A N 1
ATOM 1003 C CA . GLU A 1 121 ? -5.968 12.056 -1.120 1.00 88.06 121 GLU A CA 1
ATOM 1004 C C . GLU A 1 121 ? -4.542 11.736 -1.575 1.00 88.06 121 GLU A C 1
ATOM 1006 O O . GLU A 1 121 ? -3.594 12.132 -0.900 1.00 88.06 121 GLU A O 1
ATOM 1011 N N . PHE A 1 122 ? -4.388 11.099 -2.742 1.00 86.69 122 PHE A N 1
ATOM 1012 C CA . PHE A 1 122 ? -3.078 10.846 -3.340 1.00 86.69 122 PHE A CA 1
ATOM 1013 C C . PHE A 1 122 ? -2.307 12.139 -3.625 1.00 86.69 122 PHE A C 1
ATOM 1015 O O . PHE A 1 122 ? -1.169 12.272 -3.189 1.00 86.69 122 PHE A O 1
ATOM 1022 N N . GLU A 1 123 ? -2.917 13.103 -4.319 1.00 86.19 123 GLU A N 1
ATOM 1023 C CA . GLU A 1 123 ? -2.265 14.369 -4.677 1.00 86.19 123 GLU A CA 1
ATOM 1024 C C . GLU A 1 123 ? -1.863 15.167 -3.441 1.00 86.19 123 GLU A C 1
ATOM 1026 O O . GLU A 1 123 ? -0.772 15.737 -3.397 1.00 86.19 123 GLU A O 1
ATOM 1031 N N . SER A 1 124 ? -2.719 15.176 -2.418 1.00 84.38 124 SER A N 1
ATOM 1032 C CA . SER A 1 124 ? -2.422 15.853 -1.165 1.00 84.38 124 SER A CA 1
ATOM 1033 C C . SER A 1 124 ? -1.205 15.245 -0.475 1.00 84.38 124 SER A C 1
ATOM 1035 O O . SER A 1 124 ? -0.362 16.012 -0.025 1.00 84.38 124 SER A O 1
ATOM 1037 N N . ILE A 1 125 ? -1.086 13.912 -0.428 1.00 82.44 125 ILE A N 1
ATOM 1038 C CA . ILE A 1 125 ? 0.083 13.250 0.166 1.00 82.44 125 ILE A CA 1
ATOM 1039 C C . ILE A 1 125 ? 1.319 13.452 -0.712 1.00 82.44 125 ILE A C 1
ATOM 1041 O O . ILE A 1 125 ? 2.335 13.902 -0.211 1.00 82.44 125 ILE A O 1
ATOM 1045 N N . MET A 1 126 ? 1.236 13.253 -2.029 1.00 77.56 126 MET A N 1
ATOM 1046 C CA . MET A 1 126 ? 2.358 13.511 -2.947 1.00 77.56 126 MET A CA 1
ATOM 1047 C C . MET A 1 126 ? 2.906 14.941 -2.863 1.00 77.56 126 MET A C 1
ATOM 1049 O O . MET A 1 126 ? 4.086 15.162 -3.115 1.00 77.56 126 MET A O 1
ATOM 1053 N N . SER A 1 127 ? 2.054 15.915 -2.542 1.00 73.31 127 SER A N 1
ATOM 1054 C CA . SER A 1 127 ? 2.451 17.322 -2.428 1.00 73.31 127 SER A CA 1
ATOM 1055 C C . SER A 1 127 ? 3.034 17.677 -1.059 1.00 73.31 127 SER A C 1
ATOM 1057 O O . SER A 1 127 ? 3.769 18.655 -0.956 1.00 73.31 127 SER A O 1
ATOM 1059 N N . SER A 1 128 ? 2.693 16.923 -0.009 1.00 68.56 128 SER A N 1
ATOM 1060 C CA . SER A 1 128 ? 3.138 17.177 1.366 1.00 68.56 128 SER A CA 1
ATOM 1061 C C . SER A 1 128 ? 4.253 16.250 1.840 1.00 68.56 128 SER A C 1
ATOM 1063 O O . SER A 1 128 ? 4.910 16.555 2.830 1.00 68.56 128 SER A O 1
ATOM 1065 N N . ASP A 1 129 ? 4.410 15.091 1.203 1.00 59.03 129 ASP A N 1
ATOM 1066 C CA . ASP A 1 129 ? 5.060 13.935 1.804 1.00 59.03 129 ASP A CA 1
ATOM 1067 C C . ASP A 1 129 ? 6.356 13.543 1.086 1.00 59.03 129 ASP A C 1
ATOM 1069 O O . ASP A 1 129 ? 6.402 13.233 -0.111 1.00 59.03 129 ASP A O 1
ATOM 1073 N N . GLN A 1 130 ? 7.425 13.503 1.877 1.00 57.25 130 GLN A N 1
ATOM 1074 C CA . GLN A 1 130 ? 8.696 12.899 1.506 1.00 57.25 130 GLN A CA 1
ATOM 1075 C C . GLN A 1 130 ? 8.567 11.379 1.325 1.00 57.25 130 GLN A C 1
ATOM 1077 O O . GLN A 1 130 ? 9.364 10.820 0.585 1.00 57.25 130 GLN A O 1
ATOM 1082 N N . ALA A 1 131 ? 7.590 10.692 1.932 1.00 57.03 131 ALA A N 1
ATOM 1083 C CA . ALA A 1 131 ? 7.523 9.226 1.936 1.00 57.03 131 ALA A CA 1
ATOM 1084 C C . ALA A 1 131 ? 7.404 8.608 0.530 1.00 57.03 131 ALA A C 1
ATOM 1086 O O . ALA A 1 131 ? 8.122 7.662 0.211 1.00 57.03 131 ALA A O 1
ATOM 1087 N N . PHE A 1 132 ? 6.552 9.159 -0.341 1.00 71.62 132 PHE A N 1
ATOM 1088 C CA . PHE A 1 132 ? 6.439 8.681 -1.725 1.00 71.62 132 PHE A CA 1
ATOM 1089 C C . PHE A 1 132 ? 7.601 9.135 -2.608 1.00 71.62 132 PHE A C 1
ATOM 1091 O O . PHE A 1 132 ? 8.082 8.360 -3.436 1.00 71.62 132 PHE A O 1
ATOM 1098 N N . SER A 1 133 ? 8.095 10.354 -2.391 1.00 64.88 133 SER A N 1
ATOM 1099 C CA . SER A 1 133 ? 9.252 10.883 -3.120 1.00 64.88 133 SER A CA 1
ATOM 1100 C C . SER A 1 133 ? 10.528 10.089 -2.804 1.00 64.88 133 SER A C 1
ATOM 1102 O O . SER A 1 133 ? 11.263 9.708 -3.710 1.00 64.88 133 SER A O 1
ATOM 1104 N N . ASN A 1 134 ? 10.751 9.748 -1.532 1.00 68.88 134 ASN A N 1
ATOM 1105 C CA . ASN A 1 134 ? 11.863 8.915 -1.066 1.00 68.88 134 ASN A CA 1
ATOM 1106 C C . ASN A 1 134 ? 11.737 7.468 -1.554 1.00 68.88 134 ASN A C 1
ATOM 1108 O O . ASN A 1 134 ? 12.745 6.797 -1.759 1.00 68.88 134 ASN A O 1
ATOM 1112 N N . ALA A 1 135 ? 10.508 6.998 -1.784 1.00 73.75 135 ALA A N 1
ATOM 1113 C CA . ALA A 1 135 ? 10.250 5.717 -2.425 1.00 73.75 135 ALA A CA 1
ATOM 1114 C C . ALA A 1 135 ? 10.454 5.757 -3.949 1.00 73.75 135 ALA A C 1
ATOM 1116 O O . ALA A 1 135 ? 10.178 4.758 -4.601 1.00 73.75 135 ALA A O 1
ATOM 1117 N N . GLY A 1 136 ? 10.903 6.869 -4.544 1.00 77.19 136 GLY A N 1
ATOM 1118 C CA . GLY A 1 136 ? 11.158 6.977 -5.984 1.00 77.19 136 GLY A CA 1
ATOM 1119 C C . GLY A 1 136 ? 9.895 6.979 -6.848 1.00 77.19 136 GLY A C 1
ATOM 1120 O O . GLY A 1 136 ? 9.976 6.698 -8.043 1.00 77.19 136 GLY A O 1
ATOM 1121 N N . LEU A 1 137 ? 8.727 7.260 -6.258 1.00 83.31 137 LEU A N 1
ATOM 1122 C CA . LEU A 1 137 ? 7.467 7.344 -6.986 1.00 83.31 137 LEU A CA 1
ATOM 1123 C C . LEU A 1 137 ? 7.453 8.594 -7.865 1.00 83.31 137 LEU A C 1
ATOM 1125 O O . LEU A 1 137 ? 7.511 9.714 -7.356 1.00 83.31 137 LEU A O 1
ATOM 1129 N N . VAL A 1 138 ? 7.317 8.409 -9.177 1.00 80.94 138 VAL A N 1
ATOM 1130 C CA . VAL A 1 138 ? 7.219 9.524 -10.122 1.00 80.94 138 VAL A CA 1
ATOM 1131 C C . VAL A 1 138 ? 5.775 9.667 -10.581 1.00 80.94 138 VAL A C 1
ATOM 1133 O O . VAL A 1 138 ? 5.157 8.719 -11.067 1.00 80.94 138 VAL A O 1
ATOM 1136 N N . TRP A 1 139 ? 5.234 10.872 -10.425 1.00 82.56 139 TRP A N 1
ATOM 1137 C CA . TRP A 1 139 ? 3.956 11.260 -11.010 1.00 82.56 139 TRP A CA 1
ATOM 1138 C C . TRP A 1 139 ? 4.215 12.189 -12.193 1.00 82.56 139 TRP A C 1
ATOM 1140 O O . TRP A 1 139 ? 4.619 13.339 -12.007 1.00 82.56 139 TRP A O 1
ATOM 1150 N N . ASP A 1 140 ? 3.957 11.690 -13.400 1.00 80.25 140 ASP A N 1
ATOM 1151 C CA . ASP A 1 140 ? 3.903 12.520 -14.598 1.00 80.25 140 ASP A CA 1
ATOM 1152 C C . ASP A 1 140 ? 2.564 13.265 -14.607 1.00 80.25 140 ASP A C 1
ATOM 1154 O O . ASP A 1 140 ? 1.493 12.679 -14.806 1.00 80.25 140 ASP A O 1
ATOM 1158 N N . ARG A 1 141 ? 2.631 14.569 -14.335 1.00 77.50 141 ARG A N 1
ATOM 1159 C CA . ARG A 1 141 ? 1.457 15.444 -14.267 1.00 77.50 141 ARG A CA 1
ATOM 1160 C C . ARG A 1 141 ? 0.880 15.757 -15.641 1.00 77.50 141 ARG A C 1
ATOM 1162 O O . ARG A 1 141 ? -0.323 15.988 -15.726 1.00 77.50 141 ARG A O 1
ATOM 1169 N N . GLU A 1 142 ? 1.710 15.778 -16.680 1.00 77.81 142 GLU A N 1
ATOM 1170 C CA . GLU A 1 142 ? 1.282 16.101 -18.042 1.00 77.81 142 GLU A CA 1
ATOM 1171 C C . GLU A 1 142 ? 0.518 14.927 -18.647 1.00 77.81 142 GLU A C 1
ATOM 1173 O O . GLU A 1 142 ? -0.570 15.104 -19.196 1.00 77.81 142 GLU A O 1
ATOM 1178 N N . ALA A 1 143 ? 1.036 13.712 -18.468 1.00 76.44 143 ALA A N 1
ATOM 1179 C CA . ALA A 1 143 ? 0.389 12.496 -18.943 1.00 76.44 143 ALA A CA 1
ATOM 1180 C C . ALA A 1 143 ? -0.655 11.921 -17.952 1.00 76.44 143 ALA A C 1
ATOM 1182 O O . ALA A 1 143 ? -1.377 10.984 -18.295 1.00 76.44 143 ALA A O 1
ATOM 1183 N N . ASP A 1 144 ? -0.752 12.477 -16.735 1.00 78.06 144 ASP A N 1
ATOM 1184 C CA . ASP A 1 144 ? -1.556 11.982 -15.598 1.00 78.06 144 ASP A CA 1
ATOM 1185 C C . ASP A 1 144 ? -1.326 10.479 -15.341 1.00 78.06 144 ASP A C 1
ATOM 1187 O O . ASP A 1 144 ? -2.268 9.684 -15.233 1.00 78.06 144 ASP A O 1
ATOM 1191 N N . THR A 1 145 ? -0.046 10.091 -15.265 1.00 80.94 145 THR A N 1
ATOM 1192 C CA . THR A 1 145 ? 0.400 8.700 -15.080 1.00 80.94 145 THR A CA 1
ATOM 1193 C C . THR A 1 145 ? 1.282 8.540 -13.841 1.00 80.94 145 THR A C 1
ATOM 1195 O O . THR A 1 145 ? 1.982 9.464 -13.426 1.00 80.94 145 THR A O 1
ATOM 1198 N N . ILE A 1 146 ? 1.232 7.358 -13.220 1.00 82.50 146 ILE A N 1
ATOM 1199 C CA . ILE A 1 146 ? 2.120 6.989 -12.110 1.00 82.50 146 ILE A CA 1
ATOM 1200 C C . ILE A 1 146 ? 3.148 5.994 -12.638 1.00 82.50 146 ILE A C 1
ATOM 1202 O O . ILE A 1 146 ? 2.770 4.925 -13.131 1.00 82.50 146 ILE A O 1
ATOM 1206 N N . ASP A 1 147 ? 4.431 6.311 -12.482 1.00 81.44 147 ASP A N 1
ATOM 1207 C CA . ASP A 1 147 ? 5.515 5.396 -12.808 1.00 81.44 147 ASP A CA 1
ATOM 1208 C C . ASP A 1 147 ? 6.121 4.753 -11.554 1.00 81.44 147 ASP A C 1
ATOM 1210 O O . ASP A 1 147 ? 6.550 5.424 -10.614 1.00 81.44 147 ASP A O 1
ATOM 1214 N N . LEU A 1 148 ? 6.152 3.418 -11.571 1.00 84.12 148 LEU A N 1
ATOM 1215 C CA . LEU A 1 148 ? 6.741 2.573 -10.533 1.00 84.12 148 LEU A CA 1
ATOM 1216 C C . LEU A 1 148 ? 8.066 1.929 -10.942 1.00 84.12 148 LEU A C 1
ATOM 1218 O O . LEU A 1 148 ? 8.645 1.204 -10.140 1.00 84.12 148 LEU A O 1
ATOM 1222 N N . THR A 1 149 ? 8.547 2.129 -12.169 1.00 82.12 149 THR A N 1
ATOM 1223 C CA . THR A 1 149 ? 9.716 1.401 -12.697 1.00 82.12 149 THR A CA 1
ATOM 1224 C C . THR A 1 149 ? 10.977 1.563 -11.846 1.00 82.12 149 THR A C 1
ATOM 1226 O O . THR A 1 149 ? 11.769 0.628 -11.722 1.00 82.12 149 THR A O 1
ATOM 1229 N N . LYS A 1 150 ? 11.133 2.731 -11.217 1.00 80.81 150 LYS A N 1
ATOM 1230 C CA . LYS A 1 150 ? 12.236 3.067 -10.304 1.00 80.81 150 LYS A CA 1
ATOM 1231 C C . LYS A 1 150 ? 11.796 3.197 -8.846 1.00 80.81 150 LYS A C 1
ATOM 1233 O O . LYS A 1 150 ? 12.611 3.546 -7.994 1.00 80.81 150 LYS A O 1
ATOM 1238 N N . ALA A 1 151 ? 10.524 2.931 -8.559 1.00 83.69 151 ALA A N 1
ATOM 1239 C CA . ALA A 1 151 ? 9.954 3.145 -7.243 1.00 83.69 151 ALA A CA 1
ATOM 1240 C C . ALA A 1 151 ? 10.043 1.881 -6.372 1.00 83.69 151 ALA A C 1
ATOM 1242 O O . ALA A 1 151 ? 9.999 0.758 -6.866 1.00 83.69 151 ALA A O 1
ATOM 1243 N N . GLN A 1 152 ? 10.109 2.058 -5.058 1.00 8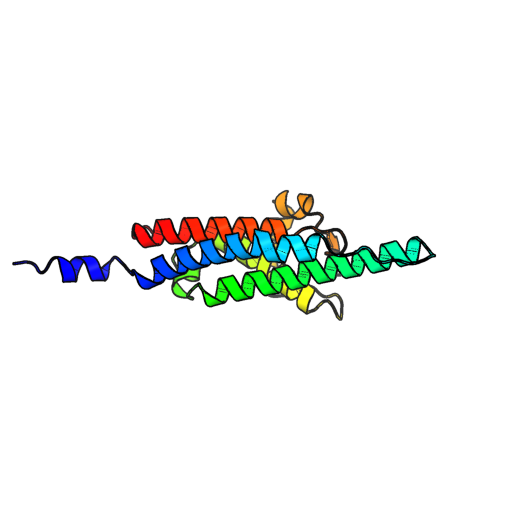5.56 152 GLN A N 1
ATOM 1244 C CA . GLN A 1 152 ? 10.074 1.006 -4.042 1.00 85.56 152 GLN A CA 1
ATOM 1245 C C . GLN A 1 152 ? 8.857 1.199 -3.132 1.00 85.56 152 GLN A C 1
ATOM 1247 O O . GLN A 1 152 ? 8.988 1.279 -1.918 1.00 85.56 152 GLN A O 1
ATOM 1252 N N . VAL A 1 153 ? 7.662 1.336 -3.711 1.00 88.00 153 VAL A N 1
ATOM 1253 C CA . VAL A 1 153 ? 6.434 1.700 -2.976 1.00 88.00 153 VAL A CA 1
ATOM 1254 C C . VAL A 1 153 ? 5.817 0.562 -2.166 1.00 88.00 153 VAL A C 1
ATOM 1256 O O . VAL A 1 153 ? 5.077 0.824 -1.218 1.00 88.00 153 VAL A O 1
ATOM 1259 N N . ALA A 1 154 ? 6.098 -0.696 -2.510 1.00 89.81 154 ALA A N 1
ATOM 1260 C CA . ALA A 1 154 ? 5.491 -1.839 -1.836 1.00 89.81 154 ALA A CA 1
ATOM 1261 C C . ALA A 1 154 ? 5.993 -1.995 -0.394 1.00 89.81 154 ALA A C 1
ATOM 1263 O O . ALA A 1 154 ? 5.206 -2.313 0.491 1.00 89.81 154 ALA A O 1
ATOM 1264 N N . LEU A 1 155 ? 7.278 -1.727 -0.140 1.00 87.94 155 LEU A N 1
ATOM 1265 C CA . LEU A 1 155 ? 7.872 -1.835 1.196 1.00 87.94 155 LEU A CA 1
ATOM 1266 C C . LEU A 1 155 ? 7.299 -0.785 2.176 1.00 87.94 155 LEU A C 1
ATOM 1268 O O . LEU A 1 155 ? 6.785 -1.182 3.219 1.00 87.94 155 LEU A O 1
ATOM 1272 N N . PRO A 1 156 ? 7.275 0.523 1.854 1.00 89.25 156 PRO A N 1
ATOM 1273 C CA . PRO A 1 156 ? 6.583 1.525 2.662 1.00 89.25 156 PRO A CA 1
ATOM 1274 C C . PRO A 1 156 ? 5.093 1.220 2.866 1.00 89.25 156 PRO A C 1
ATOM 1276 O O . PRO A 1 156 ? 4.567 1.450 3.954 1.00 89.25 156 PRO A O 1
ATOM 1279 N N . CYS A 1 157 ? 4.411 0.663 1.855 1.00 92.12 157 CYS A N 1
ATOM 1280 C CA . CYS A 1 157 ? 3.022 0.221 1.994 1.00 92.12 157 CYS A CA 1
ATOM 1281 C C . CYS A 1 157 ? 2.888 -0.910 3.019 1.00 92.12 157 CYS A C 1
ATOM 1283 O O . CYS A 1 157 ? 1.996 -0.868 3.864 1.00 92.12 157 CYS A O 1
ATOM 1285 N N . HIS A 1 158 ? 3.770 -1.909 2.953 1.00 92.56 158 HIS A N 1
ATOM 1286 C CA . HIS A 1 158 ? 3.818 -3.017 3.904 1.00 92.56 158 HIS A CA 1
ATOM 1287 C C . HIS A 1 158 ? 4.055 -2.514 5.330 1.00 92.56 158 HIS A C 1
ATOM 1289 O O . HIS A 1 158 ? 3.264 -2.827 6.217 1.00 92.56 158 HIS A O 1
ATOM 1295 N N . THR A 1 159 ? 5.077 -1.675 5.537 1.00 90.94 159 THR A N 1
ATOM 1296 C CA . THR A 1 159 ? 5.385 -1.089 6.852 1.00 90.94 159 THR A CA 1
ATOM 1297 C C . THR A 1 159 ? 4.184 -0.325 7.404 1.00 90.94 159 THR A C 1
ATOM 1299 O O . THR A 1 159 ? 3.782 -0.540 8.543 1.00 90.94 159 THR A O 1
ATOM 1302 N N . MET A 1 160 ? 3.546 0.499 6.571 1.00 93.25 160 MET A N 1
ATOM 1303 C CA . MET A 1 160 ? 2.335 1.222 6.950 1.00 93.25 160 MET A CA 1
ATOM 1304 C C . MET A 1 160 ? 1.198 0.270 7.350 1.00 93.25 160 MET A C 1
ATOM 1306 O O . MET A 1 160 ? 0.580 0.472 8.391 1.00 93.25 160 MET A O 1
ATOM 1310 N N . MET A 1 161 ? 0.927 -0.785 6.574 1.00 94.94 161 MET A N 1
ATOM 1311 C CA . MET A 1 161 ? -0.139 -1.744 6.893 1.00 94.94 161 MET A CA 1
ATOM 1312 C C . MET A 1 161 ? 0.136 -2.527 8.174 1.00 94.94 161 MET A C 1
ATOM 1314 O O . MET A 1 161 ? -0.791 -2.769 8.945 1.00 94.94 161 MET A O 1
ATOM 1318 N N . ARG A 1 162 ? 1.397 -2.880 8.427 1.00 94.19 162 ARG A N 1
ATOM 1319 C CA . ARG A 1 162 ? 1.820 -3.533 9.666 1.00 94.19 162 ARG A CA 1
ATOM 1320 C C . ARG A 1 162 ? 1.561 -2.634 10.873 1.00 94.19 162 ARG A C 1
ATOM 1322 O O . ARG A 1 162 ? 0.933 -3.066 11.838 1.00 94.19 162 ARG A O 1
ATOM 13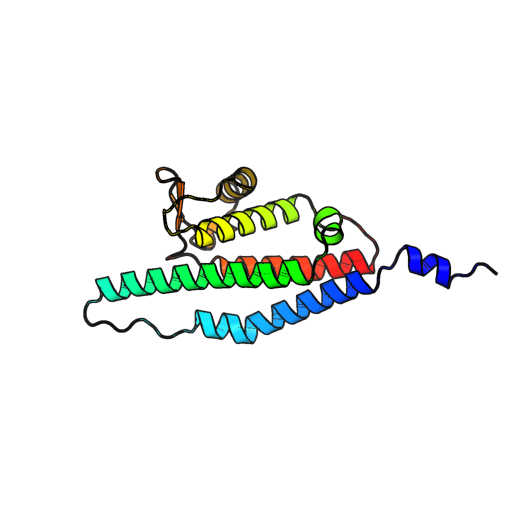29 N N . ASP A 1 163 ? 1.970 -1.370 10.788 1.00 94.12 163 ASP A N 1
ATOM 1330 C CA . ASP A 1 163 ? 1.737 -0.381 11.843 1.00 94.12 163 ASP A CA 1
ATOM 1331 C C . ASP A 1 163 ? 0.238 -0.162 12.083 1.00 94.12 163 ASP A C 1
ATOM 1333 O O . ASP A 1 163 ? -0.201 -0.026 13.228 1.00 94.12 163 ASP A O 1
ATOM 1337 N N . LEU A 1 164 ? -0.569 -0.141 11.017 1.00 94.88 164 LEU A N 1
ATOM 1338 C CA . LEU A 1 164 ? -2.023 -0.067 11.135 1.00 94.88 164 LEU A CA 1
ATOM 1339 C C . LEU A 1 164 ? -2.606 -1.300 11.818 1.00 94.88 164 LEU A C 1
ATOM 1341 O O . LEU A 1 164 ? -3.452 -1.131 12.690 1.00 94.88 164 LEU A O 1
ATOM 1345 N N . ALA A 1 165 ? -2.168 -2.508 11.462 1.00 94.81 165 ALA A N 1
ATOM 1346 C CA . ALA A 1 165 ? -2.633 -3.743 12.089 1.00 94.81 165 ALA A CA 1
ATOM 1347 C C . ALA A 1 165 ? -2.330 -3.747 13.595 1.00 94.81 165 ALA A C 1
ATOM 1349 O O . ALA A 1 165 ? -3.221 -3.992 14.408 1.00 94.81 165 ALA A O 1
ATOM 1350 N N . GLN A 1 166 ? -1.113 -3.351 13.981 1.00 93.81 166 GLN A N 1
ATOM 1351 C CA . GLN A 1 166 ? -0.722 -3.226 15.385 1.00 93.81 166 GLN A CA 1
ATOM 1352 C C . GLN A 1 166 ? -1.581 -2.192 16.133 1.00 93.81 166 GLN A C 1
ATOM 1354 O O . GLN A 1 166 ? -2.076 -2.461 17.231 1.00 93.81 166 GLN A O 1
ATOM 1359 N N . LYS A 1 167 ? -1.786 -1.005 15.547 1.00 94.44 167 LYS A N 1
ATOM 1360 C CA . LYS A 1 167 ? -2.626 0.049 16.141 1.00 94.44 167 LYS A CA 1
ATOM 1361 C C . LYS A 1 167 ? -4.088 -0.377 16.240 1.00 94.44 167 LYS A C 1
ATOM 1363 O O . LYS A 1 167 ? -4.718 -0.103 17.258 1.00 94.44 167 LYS A O 1
ATOM 1368 N N . LEU A 1 168 ? -4.619 -1.042 15.215 1.00 93.44 168 LEU A N 1
ATOM 1369 C CA . LEU A 1 168 ? -5.972 -1.596 15.207 1.00 93.44 168 LEU A CA 1
ATOM 1370 C C . LEU A 1 168 ? -6.145 -2.597 16.346 1.00 93.44 168 LEU A C 1
ATOM 1372 O O . LEU A 1 168 ? -7.064 -2.424 17.139 1.00 93.44 168 LEU A O 1
ATOM 1376 N N . ALA A 1 169 ? -5.237 -3.566 16.481 1.00 91.38 169 ALA A N 1
ATOM 1377 C CA . ALA A 1 169 ? -5.279 -4.553 17.557 1.00 91.38 169 ALA A CA 1
ATOM 1378 C C . ALA A 1 169 ? -5.272 -3.884 18.939 1.00 91.38 169 ALA A C 1
ATOM 1380 O O . ALA A 1 169 ? -6.105 -4.198 19.785 1.00 91.38 169 ALA A O 1
ATOM 1381 N N . ALA A 1 170 ? -4.394 -2.899 19.157 1.00 91.19 170 ALA A N 1
ATOM 1382 C CA . ALA A 1 170 ? -4.331 -2.167 20.422 1.00 91.19 170 ALA A CA 1
ATOM 1383 C C . ALA A 1 170 ? -5.617 -1.371 20.722 1.00 91.19 170 ALA A C 1
ATOM 1385 O O . ALA A 1 170 ? -6.099 -1.364 21.859 1.00 91.19 170 ALA A O 1
ATOM 1386 N N . ARG A 1 171 ? -6.188 -0.696 19.716 1.00 93.69 171 ARG A N 1
ATOM 1387 C CA . ARG A 1 171 ? -7.433 0.077 19.860 1.00 93.69 171 ARG A CA 1
ATOM 1388 C C . ARG A 1 171 ? -8.628 -0.832 20.123 1.00 93.69 171 ARG A C 1
ATOM 1390 O O . ARG A 1 171 ? -9.376 -0.556 21.052 1.00 93.69 171 ARG A O 1
ATOM 1397 N N . LEU A 1 172 ? -8.766 -1.919 19.364 1.00 91.00 172 LEU A N 1
ATOM 1398 C CA . LEU A 1 172 ? -9.833 -2.912 19.518 1.00 91.00 172 LEU A CA 1
ATOM 1399 C C . LEU A 1 172 ? -9.762 -3.594 20.885 1.00 91.00 172 LEU A C 1
ATOM 1401 O O . LEU A 1 172 ? -10.764 -3.645 21.592 1.00 91.00 172 LEU A O 1
ATOM 1405 N N . ALA A 1 173 ? -8.565 -4.007 21.309 1.00 88.69 173 ALA A N 1
ATOM 1406 C CA . ALA A 1 173 ? -8.371 -4.647 22.605 1.00 88.69 173 ALA A CA 1
ATOM 1407 C C . ALA A 1 173 ? -8.703 -3.726 23.790 1.00 88.69 173 ALA A C 1
ATOM 1409 O O . ALA A 1 173 ? -9.091 -4.197 24.857 1.00 88.69 173 ALA A O 1
ATOM 1410 N N . SER A 1 174 ? -8.535 -2.412 23.613 1.00 89.94 174 SER A N 1
ATOM 1411 C CA . SER A 1 174 ? -8.815 -1.411 24.647 1.00 89.94 174 SER A CA 1
ATOM 1412 C C . SER A 1 174 ? -10.170 -0.712 24.498 1.00 89.94 174 SER A C 1
ATOM 1414 O O . SER A 1 174 ? -10.477 0.143 25.327 1.00 89.94 174 SER A O 1
ATOM 1416 N N . ASP A 1 175 ? -10.951 -1.051 23.466 1.00 88.25 175 ASP A N 1
ATOM 1417 C CA . ASP A 1 175 ? -12.180 -0.362 23.045 1.00 88.25 175 ASP A CA 1
ATOM 1418 C C . ASP A 1 175 ? -12.023 1.172 22.950 1.00 88.25 175 ASP A C 1
ATOM 1420 O O . ASP A 1 175 ? -12.885 1.960 23.344 1.00 88.25 175 ASP A O 1
ATOM 1424 N N . LYS A 1 176 ? -10.868 1.628 22.447 1.00 89.00 176 LYS A N 1
ATOM 1425 C CA . LYS A 1 176 ? -10.544 3.055 22.288 1.00 89.00 176 LYS A CA 1
ATOM 1426 C C . LYS A 1 176 ? -10.443 3.424 20.820 1.00 89.00 176 LYS A C 1
ATOM 1428 O O . LYS A 1 176 ? -9.396 3.258 20.191 1.00 89.00 176 LYS A O 1
ATOM 1433 N N . LYS A 1 177 ? -11.540 3.958 20.288 1.00 89.31 177 LYS A N 1
ATOM 1434 C CA . LYS A 1 177 ? -11.567 4.552 18.948 1.00 89.31 177 LYS A CA 1
ATOM 1435 C C . LYS A 1 177 ? -10.671 5.804 18.884 1.00 89.31 177 LYS A C 1
ATOM 1437 O O . LYS A 1 177 ? -10.472 6.448 19.917 1.00 89.31 177 LYS A O 1
ATOM 1442 N N . PRO A 1 178 ? -10.092 6.092 17.706 1.00 88.56 178 PRO A N 1
ATOM 1443 C CA . PRO A 1 178 ? -9.251 7.265 17.486 1.00 88.56 178 PRO A CA 1
ATOM 1444 C C . PRO A 1 178 ? -10.000 8.595 17.615 1.00 88.56 178 PRO A C 1
ATOM 1446 O O . PRO A 1 178 ? -11.234 8.614 17.406 1.00 88.56 178 PRO A O 1
#

Foldseek 3Di:
DPPVVVVVCVLADPLLLVLLVVLLVVLVVCVVPPVVDLVVDDQQDDPDPVVSLVVLLVSQQVSLLVLLVVNVVSLVVSHDPCLLPWADDPLLNLVVQLSVQVNVLSVPPVQFAGDPGSPVSNVVCVVVDPLFVVQVWDQDPVSNGIRRSSGNVSVVVSVSSSVSSVSSSVCSRVSNGD

Sequence (178 aa):
MIDSDKYLSKYFNPVETDQALELMQVLDTIFQYEFGWLLSGKRVEHQNSEYREEAQNQVNGLTQGVLLVYLFAIFDDYTTEKMRGEWLTADEKKLLKAYRHIRNGVAHKHGGKRAKTWRNEFESIMSSDQAFSNAGLVWDREADTIDLTKAQVALPCHTMMRDLAQKLAARLASDKKP